Protein AF-A0A498M2N7-F1 (afdb_monomer_lite)

Structure (mmCIF, N/CA/C/O backbone):
data_AF-A0A498M2N7-F1
#
_entry.id   AF-A0A498M2N7-F1
#
loop_
_atom_site.group_PDB
_atom_site.id
_atom_site.type_symbol
_atom_site.label_atom_id
_atom_site.label_alt_id
_atom_site.label_comp_id
_atom_site.label_asym_id
_atom_site.label_entity_id
_atom_site.label_seq_id
_atom_site.pdbx_PDB_ins_code
_atom_site.Cartn_x
_atom_site.Cartn_y
_atom_site.Cartn_z
_atom_site.occupancy
_atom_site.B_iso_or_equiv
_atom_site.auth_seq_id
_atom_site.auth_comp_id
_atom_site.auth_asym_id
_atom_site.auth_atom_id
_atom_site.pdbx_PDB_model_num
ATOM 1 N N . MET A 1 1 ? -0.939 6.362 35.221 1.00 37.38 1 MET A N 1
ATOM 2 C CA . MET A 1 1 ? -0.468 6.454 33.827 1.00 37.38 1 MET A CA 1
ATOM 3 C C . MET A 1 1 ? -0.743 5.085 33.257 1.00 37.38 1 MET A C 1
ATOM 5 O O . MET A 1 1 ? 0.033 4.169 33.475 1.00 37.38 1 MET A O 1
ATOM 9 N N . GLU A 1 2 ? -1.973 4.910 32.787 1.00 35.66 2 GLU A N 1
ATOM 10 C CA . GLU A 1 2 ? -2.476 3.630 32.299 1.00 35.66 2 GLU A CA 1
ATOM 11 C C . GLU A 1 2 ? -2.067 3.561 30.831 1.00 35.66 2 GLU A C 1
ATOM 13 O O . GLU A 1 2 ? -2.635 4.247 29.984 1.00 35.66 2 GLU A O 1
ATOM 18 N N . GLU A 1 3 ? -0.974 2.852 30.568 1.00 33.69 3 GLU A N 1
ATOM 19 C CA . GLU A 1 3 ? -0.505 2.564 29.217 1.00 33.69 3 GLU A CA 1
ATOM 20 C C . GLU A 1 3 ? -1.509 1.583 28.605 1.00 33.69 3 GLU A C 1
ATOM 22 O O . GLU A 1 3 ? -1.554 0.400 28.945 1.00 33.69 3 GLU A O 1
ATOM 27 N N . LEU A 1 4 ? -2.393 2.112 27.765 1.00 43.94 4 LEU A N 1
ATOM 28 C CA . LEU A 1 4 ? -3.366 1.338 27.014 1.00 43.94 4 LEU A CA 1
ATOM 29 C C . LEU A 1 4 ? -2.604 0.576 25.920 1.00 43.94 4 LEU A C 1
ATOM 31 O O . LEU A 1 4 ? -2.336 1.104 24.841 1.00 43.94 4 LEU A O 1
ATOM 35 N N . GLU A 1 5 ? -2.196 -0.655 26.221 1.00 41.41 5 GLU A N 1
ATOM 36 C CA . GLU A 1 5 ? -1.528 -1.538 25.268 1.00 41.41 5 GLU A CA 1
ATOM 37 C C . GLU A 1 5 ? -2.480 -1.861 24.100 1.00 41.41 5 GLU A C 1
ATOM 39 O O . GLU A 1 5 ? -3.341 -2.736 24.167 1.00 41.41 5 GLU A O 1
ATOM 44 N N . HIS A 1 6 ? -2.350 -1.112 23.005 1.00 45.47 6 HIS A N 1
ATOM 45 C CA . HIS A 1 6 ? -3.062 -1.318 21.739 1.00 45.47 6 HIS A CA 1
ATOM 46 C C . HIS A 1 6 ? -2.161 -1.951 20.681 1.00 45.47 6 HIS A C 1
ATOM 48 O O . HIS A 1 6 ? -2.128 -1.537 19.524 1.00 45.47 6 HIS A O 1
ATOM 54 N N . THR A 1 7 ? -1.436 -3.001 21.062 1.00 43.94 7 THR A N 1
ATOM 55 C CA . THR A 1 7 ? -0.810 -3.881 20.074 1.00 43.94 7 THR A CA 1
ATOM 56 C C . THR A 1 7 ? -1.515 -5.224 20.120 1.00 43.94 7 THR A C 1
ATOM 58 O O . THR A 1 7 ? -1.268 -6.050 20.988 1.00 43.94 7 THR A O 1
ATOM 61 N N . CYS A 1 8 ? -2.446 -5.440 19.188 1.00 45.53 8 CYS A N 1
ATOM 62 C CA . CYS A 1 8 ? -2.855 -6.796 18.854 1.00 45.53 8 CYS A CA 1
ATOM 63 C C . CYS A 1 8 ? -1.643 -7.450 18.172 1.00 45.53 8 CYS A C 1
AT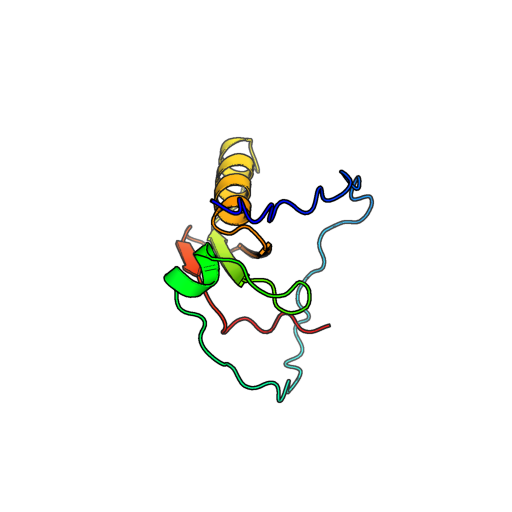OM 65 O O . CYS A 1 8 ? -1.246 -6.983 17.098 1.00 45.53 8 CYS A O 1
ATOM 67 N N . PRO A 1 9 ? -1.010 -8.482 18.758 1.00 45.25 9 PRO A N 1
ATOM 68 C CA . PRO A 1 9 ? 0.019 -9.219 18.057 1.00 45.25 9 PRO A CA 1
ATOM 69 C C . PRO A 1 9 ? -0.712 -10.059 17.016 1.00 45.25 9 PRO A C 1
ATOM 71 O O . PRO A 1 9 ? -1.187 -11.155 17.308 1.00 45.25 9 PRO A O 1
ATOM 74 N N . LEU A 1 10 ? -0.866 -9.521 15.805 1.00 52.78 10 LEU A N 1
ATOM 75 C CA . LEU A 1 10 ? -1.391 -10.312 14.704 1.00 52.78 10 LEU A CA 1
ATOM 76 C C . LEU A 1 10 ? -0.449 -11.515 14.535 1.00 52.78 10 LEU A C 1
ATOM 78 O O . LEU A 1 10 ? 0.754 -11.311 14.322 1.00 52.78 10 LEU A O 1
ATOM 82 N N . PRO A 1 11 ? -0.944 -12.762 14.655 1.00 47.03 11 PRO A N 1
ATOM 83 C CA . PRO A 1 11 ? -0.132 -13.927 14.359 1.00 47.03 11 PRO A CA 1
ATOM 84 C C . PRO A 1 11 ? 0.373 -13.754 12.934 1.00 47.03 11 PRO A C 1
ATOM 86 O O . PRO A 1 11 ? -0.393 -13.383 12.038 1.00 47.03 11 PRO A O 1
ATOM 89 N N . ARG A 1 12 ? 1.680 -13.958 12.737 1.00 53.97 12 ARG A N 1
ATOM 90 C CA . ARG A 1 12 ? 2.337 -13.855 11.432 1.00 53.97 12 ARG A CA 1
ATOM 91 C C . ARG A 1 12 ? 1.811 -14.985 10.552 1.00 53.97 12 ARG A C 1
ATOM 93 O O . ARG A 1 12 ? 2.428 -16.033 10.412 1.00 53.97 12 ARG A O 1
ATOM 100 N N . THR A 1 13 ? 0.612 -14.771 10.037 1.00 62.59 13 THR A N 1
ATOM 101 C CA . THR A 1 13 ? -0.130 -15.710 9.221 1.00 62.59 13 THR A CA 1
ATOM 102 C C . THR A 1 13 ? 0.553 -15.667 7.874 1.00 62.59 13 THR A C 1
ATOM 104 O O . THR A 1 13 ? 0.549 -14.644 7.189 1.00 62.59 13 THR A O 1
ATOM 107 N N . THR A 1 14 ? 1.249 -16.742 7.533 1.00 77.62 14 THR A N 1
ATOM 108 C CA . THR A 1 14 ? 1.750 -16.932 6.179 1.00 77.62 14 THR A CA 1
ATOM 109 C C . THR A 1 14 ? 0.548 -16.965 5.248 1.00 77.62 14 THR A C 1
ATOM 111 O O . THR A 1 14 ? -0.250 -17.898 5.312 1.00 77.62 14 THR A O 1
ATOM 114 N N . LEU A 1 15 ? 0.406 -15.929 4.422 1.00 85.62 15 LEU A N 1
ATOM 115 C CA . LEU A 1 15 ? -0.562 -15.909 3.334 1.00 85.62 15 LEU A CA 1
ATOM 116 C C . LEU A 1 15 ? -0.160 -16.998 2.332 1.00 85.62 15 LEU A C 1
ATOM 118 O O . LEU A 1 15 ? 0.978 -17.013 1.864 1.00 85.62 15 LEU A O 1
ATOM 122 N N . ILE A 1 16 ? -1.075 -17.927 2.063 1.00 90.44 16 ILE A N 1
ATOM 123 C CA . ILE A 1 16 ? -0.872 -19.045 1.124 1.00 90.44 16 ILE A CA 1
ATOM 124 C C . ILE A 1 16 ? -1.584 -18.822 -0.212 1.00 90.44 16 ILE A C 1
ATOM 126 O O . ILE A 1 16 ? -1.294 -19.507 -1.188 1.00 90.44 16 ILE A O 1
ATOM 130 N N . GLU A 1 17 ? -2.507 -17.865 -0.247 1.00 91.94 17 GLU A N 1
ATOM 131 C CA . GLU A 1 17 ? -3.326 -17.526 -1.403 1.00 91.94 17 GLU A CA 1
ATOM 132 C C . GLU A 1 17 ? -2.916 -16.166 -1.991 1.00 91.94 17 GLU A C 1
ATOM 134 O O . GLU A 1 17 ? -2.400 -15.307 -1.264 1.00 91.94 17 GLU A O 1
ATOM 139 N N . PRO A 1 18 ? -3.092 -15.965 -3.311 1.00 91.50 18 PRO A N 1
ATOM 140 C CA . PRO A 1 18 ? -2.852 -14.671 -3.937 1.00 91.50 18 PRO A CA 1
ATOM 141 C C . PRO A 1 18 ? -3.837 -13.614 -3.419 1.00 91.50 18 PRO A C 1
ATOM 143 O O . PRO A 1 18 ? -4.911 -13.932 -2.912 1.00 91.50 18 PRO A O 1
ATOM 146 N N . ALA A 1 19 ? -3.483 -12.339 -3.586 1.00 90.06 19 ALA A N 1
ATOM 147 C CA . ALA A 1 19 ? -4.405 -11.247 -3.300 1.00 90.06 19 ALA A CA 1
ATOM 148 C C . ALA A 1 19 ? -5.639 -11.326 -4.213 1.00 90.06 19 ALA A C 1
ATOM 150 O O . ALA A 1 19 ? -5.528 -11.620 -5.405 1.00 90.06 19 ALA A O 1
ATOM 151 N N . ILE A 1 20 ? -6.806 -11.045 -3.638 1.00 90.94 20 ILE A N 1
ATOM 152 C CA . ILE A 1 20 ? -8.079 -11.023 -4.359 1.00 90.94 20 ILE A CA 1
ATOM 153 C C . ILE A 1 20 ? -8.094 -9.819 -5.309 1.00 90.94 20 ILE A C 1
ATOM 155 O O . ILE A 1 20 ? -7.695 -8.717 -4.930 1.00 90.94 20 ILE A O 1
ATOM 159 N N . PHE A 1 21 ? -8.572 -10.033 -6.535 1.00 88.31 21 PHE A N 1
ATOM 160 C CA . PHE A 1 21 ? -8.848 -8.960 -7.487 1.00 88.31 21 PHE A CA 1
ATOM 161 C C . PHE A 1 21 ? -10.270 -8.433 -7.299 1.00 88.31 21 PHE A C 1
ATOM 163 O O . PHE A 1 21 ? -11.204 -9.210 -7.101 1.00 88.31 21 PHE A O 1
ATOM 170 N N . THR A 1 22 ? -10.439 -7.116 -7.403 1.00 83.25 22 THR A N 1
ATOM 171 C CA . THR A 1 22 ? -11.764 -6.490 -7.419 1.00 83.25 22 THR A CA 1
ATOM 172 C C . THR A 1 22 ? -12.527 -6.930 -8.676 1.00 83.25 22 THR A C 1
ATOM 174 O O . THR A 1 22 ? -11.971 -6.827 -9.771 1.00 83.25 22 THR A O 1
ATOM 177 N N . PRO A 1 23 ? -13.775 -7.421 -8.564 1.00 80.06 23 PRO A N 1
ATOM 178 C CA . PRO A 1 23 ? -14.564 -7.819 -9.724 1.00 80.06 23 PRO A CA 1
ATOM 179 C C . PRO A 1 23 ? -15.022 -6.605 -10.549 1.00 80.06 23 PRO A C 1
ATOM 181 O O . PRO A 1 23 ? -15.286 -5.534 -10.012 1.00 80.06 23 PRO A O 1
ATOM 184 N N . GLU A 1 24 ? -15.196 -6.807 -11.858 1.00 66.38 24 GLU A N 1
ATOM 185 C CA . GLU A 1 24 ? -15.682 -5.805 -12.832 1.00 66.38 24 GLU A CA 1
ATOM 186 C C . GLU A 1 24 ? -17.130 -5.339 -12.563 1.00 66.38 24 GLU A C 1
ATOM 188 O O . GLU A 1 24 ? -17.620 -4.368 -13.138 1.00 66.38 24 GLU A O 1
ATOM 193 N N . THR A 1 25 ? -17.863 -6.062 -11.717 1.00 59.69 25 THR A N 1
ATOM 194 C CA . THR A 1 25 ? -19.264 -5.781 -11.413 1.00 59.69 25 THR A CA 1
ATOM 195 C C . THR A 1 25 ? -19.370 -4.750 -10.301 1.00 59.69 25 THR A C 1
ATOM 197 O O . THR A 1 25 ? -18.992 -5.023 -9.162 1.00 59.69 25 THR A O 1
ATOM 200 N N . SER A 1 26 ? -19.971 -3.597 -10.601 1.00 62.50 26 SER A N 1
ATOM 201 C CA . SER A 1 26 ? -20.441 -2.666 -9.579 1.00 62.50 26 SER A CA 1
ATOM 202 C C . SER A 1 26 ? -21.512 -3.355 -8.730 1.00 62.50 26 SER A C 1
ATOM 204 O O . SER A 1 26 ? -22.672 -3.449 -9.136 1.00 62.50 26 SER A O 1
ATOM 206 N N . CYS A 1 27 ? -21.138 -3.868 -7.562 1.00 51.41 27 CYS 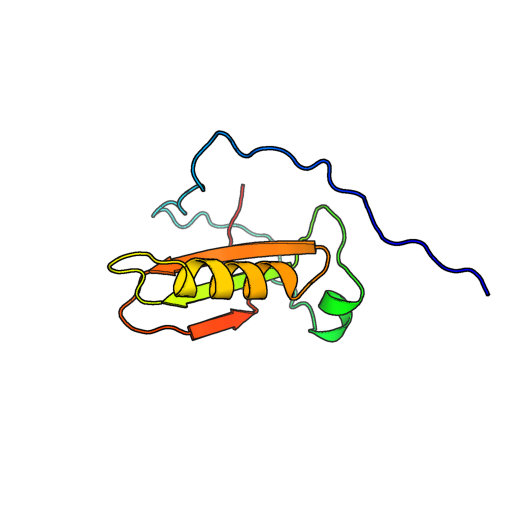A N 1
ATOM 207 C CA . CYS A 1 27 ? -22.123 -4.172 -6.540 1.00 51.41 27 CYS A CA 1
ATOM 208 C C . CYS A 1 27 ? -22.600 -2.837 -5.956 1.00 51.41 27 CYS A C 1
ATOM 210 O O . CYS A 1 27 ? -21.800 -1.978 -5.589 1.00 51.41 27 CYS A O 1
ATOM 212 N N . GLU A 1 28 ? -23.913 -2.626 -5.921 1.00 52.50 28 GLU A N 1
ATOM 213 C CA . GLU A 1 28 ? -24.522 -1.467 -5.268 1.00 52.50 28 GLU A CA 1
ATOM 214 C C . GLU A 1 28 ? -24.450 -1.663 -3.749 1.00 52.50 28 GLU A C 1
ATOM 216 O O . GLU A 1 28 ? -25.438 -1.930 -3.065 1.00 52.50 28 GLU A O 1
ATOM 221 N N . CYS A 1 29 ? -23.238 -1.581 -3.216 1.00 54.34 29 CYS A N 1
ATOM 222 C CA . CYS A 1 29 ? -22.987 -1.553 -1.794 1.00 54.34 29 CYS A CA 1
ATOM 223 C C . CYS A 1 29 ? -23.612 -0.285 -1.203 1.00 54.34 29 CYS A C 1
ATOM 225 O O . CYS A 1 29 ? -23.235 0.842 -1.526 1.00 54.34 29 CYS A O 1
ATOM 227 N N . ARG A 1 30 ? -24.617 -0.468 -0.345 1.00 55.59 30 ARG A N 1
ATOM 228 C CA . ARG A 1 30 ? -25.389 0.616 0.285 1.00 55.59 30 ARG A CA 1
ATOM 229 C C . ARG A 1 30 ? -24.751 1.123 1.585 1.00 55.59 30 ARG A C 1
ATOM 231 O O . ARG A 1 30 ? -25.383 1.897 2.307 1.00 55.59 30 ARG A O 1
ATOM 238 N N . ALA A 1 31 ? -23.547 0.654 1.916 1.00 61.59 31 ALA A N 1
ATOM 239 C CA . ALA A 1 31 ? -22.829 1.072 3.108 1.00 61.59 31 ALA A CA 1
ATOM 240 C C . ALA A 1 31 ? -22.523 2.583 3.034 1.00 61.59 31 ALA A C 1
ATOM 242 O O . ALA A 1 31 ? -22.029 3.062 2.011 1.00 61.59 31 ALA A O 1
ATOM 243 N N . PRO A 1 32 ? -22.831 3.368 4.081 1.00 64.56 32 PRO A N 1
ATOM 244 C CA . PRO A 1 32 ? -22.504 4.787 4.095 1.00 64.56 32 PRO A CA 1
ATOM 245 C C . PRO A 1 32 ? -20.985 5.000 4.000 1.00 64.56 32 PRO A C 1
ATOM 247 O O . PRO A 1 32 ? -20.245 4.531 4.863 1.00 64.56 32 PRO A O 1
ATOM 250 N N . HIS A 1 33 ? -20.529 5.747 2.990 1.00 67.12 33 HIS A N 1
ATOM 251 C CA . HIS A 1 33 ? -19.147 6.236 2.890 1.00 67.12 33 HIS A CA 1
ATOM 252 C C . HIS A 1 33 ? -18.906 7.352 3.912 1.00 67.12 33 HIS A C 1
ATOM 254 O O . HIS A 1 33 ? -18.947 8.549 3.602 1.00 67.12 33 HIS A O 1
ATOM 260 N N . GLU A 1 34 ? -18.722 6.966 5.169 1.00 73.56 34 GLU A N 1
ATOM 261 C CA . GLU A 1 34 ? -18.342 7.890 6.224 1.00 73.56 34 GLU A CA 1
ATOM 262 C C . GLU A 1 34 ? -16.822 8.083 6.212 1.00 73.56 34 GLU A C 1
ATOM 264 O O . GLU A 1 34 ? -16.044 7.201 6.577 1.00 73.56 34 GLU A O 1
ATOM 269 N N . LYS A 1 35 ? -16.403 9.290 5.824 1.00 70.69 35 LYS A N 1
ATOM 270 C CA . LYS A 1 35 ? -14.989 9.656 5.742 1.00 70.69 35 LYS A CA 1
ATOM 271 C C . LYS A 1 35 ? -14.311 9.555 7.110 1.00 70.69 35 LYS A C 1
ATOM 273 O O . LYS A 1 35 ? -14.668 10.280 8.036 1.00 70.69 35 LYS A O 1
ATOM 278 N N . LEU A 1 36 ? -13.264 8.738 7.192 1.00 78.88 36 LEU A N 1
ATOM 279 C CA . LEU A 1 36 ? -12.327 8.733 8.314 1.00 78.88 36 LEU A CA 1
ATOM 280 C C . LEU A 1 36 ? -11.327 9.886 8.180 1.00 78.88 36 LEU A C 1
ATOM 282 O O . LEU A 1 36 ? -10.740 10.099 7.117 1.00 78.88 36 LEU A O 1
ATOM 286 N N . THR A 1 37 ? -11.101 10.624 9.265 1.00 85.31 37 THR A N 1
ATOM 287 C CA . THR A 1 37 ? -10.014 11.612 9.308 1.00 85.31 37 THR A CA 1
ATOM 288 C C . THR A 1 37 ? -8.664 10.923 9.504 1.00 85.31 37 THR A C 1
ATOM 290 O O . THR A 1 37 ? -8.574 9.839 10.083 1.00 85.31 37 THR A O 1
ATOM 293 N N . VAL A 1 38 ? -7.582 11.573 9.062 1.00 83.75 38 VAL A N 1
ATOM 294 C CA . VAL A 1 38 ? -6.217 11.048 9.235 1.00 83.75 38 VAL A CA 1
ATOM 295 C C . VAL A 1 38 ? -5.872 10.862 10.713 1.00 83.75 38 VAL A C 1
ATOM 297 O O . VAL A 1 38 ? -5.202 9.895 11.059 1.00 83.75 38 VAL A O 1
ATOM 300 N N . GLU A 1 39 ? -6.333 11.750 11.596 1.00 86.81 39 GLU A N 1
ATOM 301 C CA . GLU A 1 39 ? -6.065 11.616 13.031 1.00 86.81 39 GLU A CA 1
ATOM 302 C C . GLU A 1 39 ? -6.770 10.398 13.627 1.00 86.81 39 GLU A C 1
ATOM 304 O O . GLU A 1 39 ? -6.124 9.592 14.290 1.00 86.81 39 GLU A O 1
ATOM 309 N N . GLN A 1 40 ? -8.050 10.189 13.305 1.00 85.19 40 GLN A N 1
ATOM 310 C CA . GLN A 1 40 ? -8.777 8.983 13.719 1.00 85.19 40 GLN A CA 1
ATOM 311 C C . GLN A 1 40 ? -8.114 7.709 13.183 1.00 85.19 40 GLN A C 1
ATOM 313 O O . GLN A 1 40 ? -7.949 6.740 13.918 1.00 85.19 40 GLN A O 1
ATOM 318 N N . ALA A 1 41 ? -7.661 7.724 11.928 1.00 85.94 41 ALA A N 1
ATOM 319 C CA . ALA A 1 41 ? -6.945 6.602 11.330 1.00 85.94 41 ALA A CA 1
ATOM 320 C C . ALA A 1 41 ? -5.625 6.284 12.063 1.00 85.94 41 ALA A C 1
ATOM 322 O O . ALA A 1 41 ? -5.258 5.115 12.189 1.00 85.94 41 ALA A O 1
ATOM 323 N N . ARG A 1 42 ? -4.922 7.304 12.581 1.00 86.31 42 ARG A N 1
ATOM 324 C CA . ARG A 1 42 ? -3.694 7.133 13.381 1.00 86.31 42 ARG A CA 1
ATOM 325 C C . ARG A 1 42 ? -3.961 6.588 14.781 1.00 86.31 42 ARG A C 1
ATOM 327 O O . ARG A 1 42 ? -3.136 5.824 15.271 1.00 86.31 42 ARG A O 1
ATOM 334 N N . LEU A 1 43 ? -5.079 6.966 15.405 1.00 87.94 43 LEU A N 1
ATOM 335 C CA . LEU A 1 43 ? -5.490 6.441 16.716 1.00 87.94 43 LEU A CA 1
ATOM 336 C C . LEU A 1 43 ? -5.862 4.953 16.653 1.00 87.94 43 LEU A C 1
ATOM 338 O O . LEU A 1 43 ? -5.753 4.247 17.652 1.00 87.94 43 LEU A O 1
ATOM 342 N N . GLY A 1 44 ? -6.238 4.478 15.467 1.00 82.25 44 GLY A N 1
ATOM 343 C CA . GLY A 1 44 ? -6.606 3.098 15.204 1.00 82.25 44 GLY A CA 1
ATOM 344 C C . GLY A 1 44 ? -8.107 2.937 15.034 1.00 82.25 44 GLY A C 1
ATOM 345 O O . GLY A 1 44 ? -8.913 3.589 15.697 1.00 82.25 44 GLY A O 1
ATOM 346 N N . THR A 1 45 ? -8.480 2.077 14.093 1.00 86.19 45 THR A N 1
ATOM 347 C CA . THR A 1 45 ? -9.874 1.797 13.758 1.00 86.19 45 THR A CA 1
ATOM 348 C C . THR A 1 45 ? -10.287 0.410 14.252 1.00 86.19 45 THR A C 1
ATOM 350 O O . THR A 1 45 ? -9.428 -0.474 14.371 1.00 86.19 45 THR A O 1
ATOM 353 N N . PRO A 1 46 ? -11.588 0.188 14.521 1.00 86.50 46 PRO A N 1
ATOM 354 C CA . PRO A 1 46 ? -12.126 -1.131 14.853 1.00 86.50 46 PRO A CA 1
ATOM 355 C C . PRO A 1 46 ? -11.705 -2.211 13.848 1.00 86.50 46 PRO A C 1
ATOM 357 O O . PRO A 1 46 ? -11.512 -1.920 12.667 1.00 86.50 46 PRO A O 1
ATOM 360 N N . VAL A 1 47 ? -11.569 -3.459 14.306 1.00 83.38 47 VAL A N 1
ATOM 361 C CA . VAL A 1 47 ? -11.068 -4.591 13.496 1.00 83.38 47 VAL A CA 1
ATOM 362 C C . VAL A 1 47 ? -11.915 -4.827 12.239 1.00 83.38 47 VAL A C 1
ATOM 364 O O . VAL A 1 47 ? -11.379 -5.160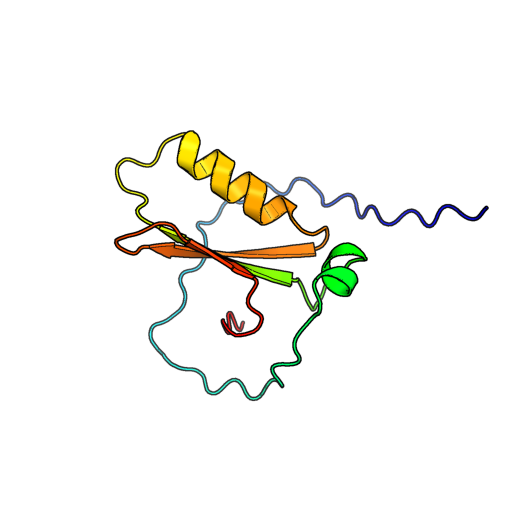 11.187 1.00 83.38 47 VAL A O 1
ATOM 367 N N . ASP A 1 48 ? -13.221 -4.598 12.331 1.00 83.12 48 ASP A N 1
ATOM 368 C CA . ASP A 1 48 ? -14.210 -4.707 11.256 1.00 83.12 48 ASP A CA 1
ATOM 369 C C . ASP A 1 48 ? -14.196 -3.524 10.272 1.00 83.12 48 ASP A C 1
ATOM 371 O O . ASP A 1 48 ? -14.800 -3.603 9.203 1.00 83.12 48 ASP A O 1
ATOM 375 N N . ARG A 1 49 ? -13.471 -2.443 10.587 1.00 84.12 49 ARG A N 1
ATOM 376 C CA . ARG A 1 49 ? -13.369 -1.239 9.754 1.00 84.12 49 ARG A CA 1
ATOM 377 C C . ARG A 1 49 ? -11.909 -0.805 9.571 1.00 84.12 49 ARG A C 1
ATOM 379 O O . ARG A 1 49 ? -11.496 0.226 10.108 1.00 84.12 49 ARG A O 1
ATOM 386 N N . PRO A 1 50 ? -11.092 -1.565 8.823 1.00 87.69 50 PRO A N 1
ATOM 387 C CA . PRO A 1 50 ? -9.722 -1.162 8.523 1.00 87.69 50 PRO A CA 1
ATOM 388 C C . PRO A 1 50 ? -9.681 0.112 7.671 1.00 87.69 50 PRO A C 1
ATOM 390 O O . PRO A 1 50 ? -10.540 0.341 6.818 1.00 87.69 50 PRO A O 1
ATOM 393 N N . VAL A 1 51 ? -8.637 0.920 7.854 1.00 88.88 51 VAL A N 1
ATOM 394 C CA . VAL A 1 51 ? -8.372 2.089 7.009 1.00 88.88 51 VAL A CA 1
ATOM 395 C C . VAL A 1 51 ? -8.015 1.615 5.604 1.00 88.88 51 VAL A C 1
ATOM 397 O O . VAL A 1 51 ? -7.020 0.915 5.413 1.00 88.88 51 VAL A O 1
ATOM 400 N N . ARG A 1 52 ? -8.811 2.003 4.609 1.00 88.44 52 ARG A N 1
ATOM 401 C CA . ARG A 1 52 ? -8.576 1.645 3.207 1.00 88.44 52 ARG A CA 1
ATOM 402 C C . ARG A 1 52 ? -7.552 2.594 2.578 1.00 88.44 52 ARG A C 1
ATOM 404 O O . ARG A 1 52 ? -7.693 3.816 2.604 1.00 88.44 52 ARG A O 1
ATOM 411 N N . ILE A 1 53 ? -6.482 2.019 2.039 1.00 89.56 53 ILE A N 1
ATOM 412 C CA . ILE A 1 53 ? -5.379 2.733 1.392 1.00 89.56 53 ILE A CA 1
ATOM 413 C C . ILE A 1 53 ? -5.320 2.269 -0.055 1.00 89.56 53 ILE A C 1
ATOM 415 O O . ILE A 1 53 ? -5.229 1.070 -0.299 1.00 89.56 53 ILE A O 1
ATOM 419 N N . TYR A 1 54 ? -5.341 3.201 -1.001 1.00 89.12 54 TYR A N 1
ATOM 420 C CA . TYR A 1 54 ? -5.200 2.916 -2.422 1.00 89.12 54 TYR A CA 1
ATOM 421 C C . TYR A 1 54 ? -3.818 3.362 -2.904 1.00 89.12 54 TYR A C 1
ATOM 423 O O . TYR A 1 54 ? -3.477 4.543 -2.839 1.00 89.12 54 TYR A O 1
ATOM 431 N N . ALA A 1 55 ? -3.008 2.411 -3.358 1.00 89.00 55 ALA A N 1
ATOM 432 C CA . ALA A 1 55 ? -1.711 2.666 -3.968 1.00 89.00 55 ALA A CA 1
ATOM 433 C C . ALA A 1 55 ? -1.791 2.340 -5.457 1.00 89.00 55 ALA A C 1
ATOM 435 O O . ALA A 1 55 ? -1.966 1.186 -5.831 1.00 89.00 55 ALA A O 1
ATOM 436 N N . ASP A 1 56 ? -1.658 3.353 -6.294 1.00 86.19 56 ASP A N 1
ATOM 437 C CA . ASP A 1 56 ? -1.648 3.209 -7.740 1.00 86.19 56 ASP A CA 1
ATOM 438 C C . ASP A 1 56 ? -0.224 3.227 -8.281 1.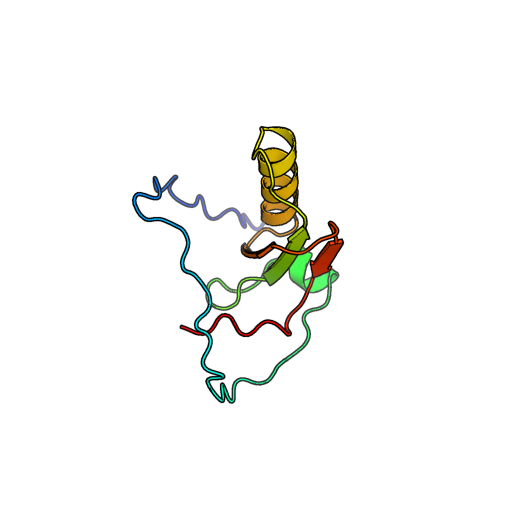00 86.19 56 ASP A C 1
ATOM 440 O O . ASP A 1 56 ? 0.611 3.940 -7.721 1.00 86.19 56 ASP A O 1
ATOM 444 N N . GLY A 1 57 ? 0.055 2.518 -9.374 1.00 84.19 57 GLY A N 1
ATOM 445 C CA . GLY A 1 57 ? 1.280 2.715 -10.145 1.00 84.19 57 GLY A CA 1
ATOM 446 C C . GLY A 1 57 ? 1.620 1.668 -11.193 1.00 84.19 57 GLY A C 1
ATOM 447 O O . GLY A 1 57 ? 0.968 0.635 -11.319 1.00 84.19 57 GLY A O 1
ATOM 448 N N . ILE A 1 58 ? 2.702 1.942 -11.930 1.00 83.88 58 ILE A N 1
ATOM 449 C CA . ILE A 1 58 ? 3.287 0.973 -12.855 1.00 83.88 58 ILE A CA 1
ATOM 450 C C . ILE A 1 58 ? 4.107 -0.013 -12.032 1.00 83.88 58 ILE A C 1
ATOM 452 O O . ILE A 1 58 ? 5.115 0.354 -11.429 1.00 83.88 58 ILE A O 1
ATOM 456 N N . PHE A 1 59 ? 3.698 -1.277 -12.054 1.00 86.25 59 PHE A N 1
ATOM 457 C CA . PHE A 1 59 ? 4.412 -2.382 -11.412 1.00 86.25 59 PHE A CA 1
ATOM 458 C C . PHE A 1 59 ? 5.121 -3.292 -12.428 1.00 86.25 59 PHE A C 1
ATOM 460 O O . PHE A 1 59 ? 5.296 -4.485 -12.174 1.00 86.25 59 PHE A O 1
ATOM 467 N N . ASP A 1 60 ? 5.540 -2.735 -13.570 1.00 81.94 60 ASP A N 1
ATOM 468 C CA . ASP A 1 60 ? 6.363 -3.445 -14.554 1.00 81.94 60 ASP A CA 1
ATOM 469 C C . ASP A 1 60 ? 7.726 -3.819 -13.951 1.00 81.94 60 ASP A C 1
ATOM 471 O O . ASP A 1 60 ? 8.271 -3.100 -13.110 1.00 81.94 60 ASP A O 1
ATOM 475 N N . LEU A 1 61 ? 8.249 -4.984 -14.339 1.00 88.62 61 LEU A N 1
ATOM 476 C CA . LEU A 1 61 ? 9.464 -5.586 -13.778 1.00 88.62 61 LEU A CA 1
ATOM 477 C C . LEU A 1 61 ? 9.510 -5.527 -12.240 1.00 88.62 61 LEU A C 1
ATOM 479 O O . LEU A 1 61 ? 10.476 -5.040 -11.648 1.00 88.62 61 LEU A O 1
ATOM 483 N N . PHE A 1 62 ? 8.452 -6.015 -11.585 1.00 88.69 62 PHE A N 1
ATOM 484 C CA . PHE A 1 62 ? 8.283 -5.921 -10.136 1.00 88.69 62 PHE A CA 1
ATOM 485 C C . PHE A 1 62 ? 9.551 -6.285 -9.343 1.00 88.69 62 PHE A C 1
ATOM 487 O O . PHE A 1 62 ? 10.027 -7.421 -9.358 1.00 88.69 62 PHE A O 1
ATOM 494 N N . HIS A 1 63 ? 10.078 -5.304 -8.609 1.00 92.31 63 HIS A N 1
ATOM 495 C CA . HIS A 1 63 ? 11.320 -5.418 -7.849 1.00 92.31 63 HIS A CA 1
ATOM 496 C C . HIS A 1 63 ? 11.168 -4.885 -6.418 1.00 92.31 63 HIS A C 1
ATOM 498 O O . HIS A 1 63 ? 10.142 -4.322 -6.031 1.00 92.31 63 HIS A O 1
ATOM 504 N N . SER A 1 64 ? 12.228 -5.005 -5.614 1.00 94.88 64 SER A N 1
ATOM 505 C CA . SER A 1 64 ? 12.221 -4.656 -4.184 1.00 94.88 64 SER A CA 1
ATOM 506 C C . SER A 1 64 ? 11.783 -3.217 -3.882 1.00 94.88 64 SER A C 1
ATOM 508 O O . SER A 1 64 ? 11.174 -2.977 -2.841 1.00 94.88 64 SER A O 1
ATOM 510 N N . GLY A 1 65 ? 12.036 -2.268 -4.790 1.00 91.81 65 GLY A N 1
ATOM 511 C CA . GLY A 1 65 ? 11.525 -0.895 -4.691 1.00 91.81 65 GLY A CA 1
ATOM 512 C C . GLY A 1 65 ? 9.997 -0.823 -4.555 1.00 91.81 65 GLY A C 1
ATOM 513 O O . GLY A 1 65 ? 9.501 -0.208 -3.613 1.00 91.81 65 GLY A O 1
ATOM 514 N N . HIS A 1 66 ? 9.258 -1.525 -5.421 1.00 91.69 66 HIS A N 1
ATOM 515 C CA . HIS A 1 66 ? 7.795 -1.580 -5.377 1.00 91.69 66 HIS A CA 1
ATOM 516 C C . HIS A 1 66 ? 7.299 -2.241 -4.091 1.00 91.69 66 HIS A C 1
ATOM 518 O O . HIS A 1 66 ? 6.460 -1.683 -3.387 1.00 91.69 66 HIS A O 1
ATOM 524 N N . ALA A 1 67 ? 7.883 -3.386 -3.727 1.00 92.88 67 ALA A N 1
ATOM 525 C CA . ALA A 1 67 ? 7.516 -4.102 -2.507 1.00 92.88 67 ALA A CA 1
ATOM 526 C C . ALA A 1 67 ? 7.692 -3.234 -1.248 1.00 92.88 67 ALA A C 1
ATOM 528 O O . ALA A 1 67 ? 6.837 -3.235 -0.364 1.00 92.88 67 ALA A O 1
ATOM 529 N N . ARG A 1 68 ? 8.777 -2.453 -1.171 1.00 93.69 68 ARG A N 1
ATOM 530 C CA . ARG A 1 68 ? 9.029 -1.544 -0.044 1.00 93.69 68 ARG A CA 1
ATOM 531 C C . ARG A 1 68 ? 8.052 -0.373 -0.006 1.00 93.69 68 ARG A C 1
ATOM 533 O O . ARG A 1 68 ? 7.621 -0.015 1.086 1.00 93.69 68 ARG A O 1
ATOM 540 N N . ALA A 1 69 ? 7.682 0.192 -1.153 1.00 90.69 69 ALA A N 1
ATOM 541 C CA . ALA A 1 69 ? 6.675 1.250 -1.217 1.00 90.69 69 ALA A CA 1
ATOM 542 C C . ALA A 1 69 ? 5.302 0.746 -0.732 1.00 90.69 69 ALA A C 1
ATOM 544 O O . ALA A 1 69 ? 4.671 1.379 0.114 1.00 90.69 69 ALA A O 1
ATOM 545 N N . LEU A 1 70 ? 4.881 -0.443 -1.178 1.00 92.94 70 LEU A N 1
ATOM 546 C CA . LEU A 1 70 ? 3.639 -1.077 -0.722 1.00 92.94 70 LEU A CA 1
ATOM 547 C C . LEU A 1 70 ? 3.690 -1.443 0.769 1.00 92.94 70 LEU A C 1
ATOM 549 O O . LEU A 1 70 ? 2.714 -1.248 1.490 1.00 92.94 70 LEU A O 1
ATOM 553 N N . MET A 1 71 ? 4.843 -1.904 1.266 1.00 93.94 71 MET A N 1
ATOM 554 C CA . MET A 1 71 ? 5.056 -2.149 2.695 1.00 93.94 71 MET A CA 1
ATOM 555 C C . MET A 1 71 ? 4.911 -0.861 3.517 1.00 93.94 71 MET A C 1
ATOM 557 O O . MET A 1 71 ? 4.274 -0.876 4.567 1.00 93.94 71 MET A O 1
ATOM 561 N N . GLN A 1 72 ? 5.483 0.254 3.054 1.00 93.19 72 GLN A N 1
ATOM 562 C CA . GLN A 1 72 ? 5.325 1.553 3.712 1.00 93.19 72 GLN A CA 1
ATOM 563 C C . GLN A 1 72 ? 3.860 1.985 3.729 1.00 93.19 72 GLN A C 1
ATOM 565 O O . GLN A 1 72 ? 3.371 2.374 4.785 1.00 93.19 72 GLN A O 1
ATOM 570 N N . ALA A 1 73 ? 3.151 1.845 2.605 1.00 90.75 73 ALA A N 1
ATOM 571 C CA . ALA A 1 73 ? 1.730 2.159 2.515 1.00 90.75 73 ALA A CA 1
ATOM 572 C C . ALA A 1 73 ? 0.899 1.324 3.503 1.00 90.75 73 ALA A C 1
ATOM 574 O O . ALA A 1 73 ? 0.144 1.886 4.290 1.00 90.75 73 ALA A O 1
ATOM 575 N N . LYS A 1 74 ? 1.093 -0.003 3.542 1.00 90.00 74 LYS A N 1
ATOM 576 C CA . LYS A 1 74 ? 0.392 -0.909 4.471 1.00 90.00 74 LYS A CA 1
ATOM 577 C C . LYS A 1 74 ? 0.624 -0.558 5.945 1.00 90.00 74 LYS A C 1
ATOM 579 O O . LYS A 1 74 ? -0.264 -0.786 6.757 1.00 90.00 74 LYS A O 1
ATOM 584 N N . ASN A 1 75 ? 1.786 0.004 6.277 1.00 91.62 75 ASN A N 1
ATOM 585 C CA . ASN A 1 75 ? 2.178 0.350 7.646 1.00 91.62 75 ASN A CA 1
ATOM 586 C C . ASN A 1 75 ? 1.858 1.804 8.042 1.00 91.62 75 ASN A C 1
ATOM 588 O O . ASN A 1 75 ? 2.254 2.231 9.125 1.00 91.62 75 ASN A O 1
ATOM 592 N N . LEU A 1 76 ? 1.172 2.585 7.196 1.00 88.81 76 LEU A N 1
ATOM 593 C CA . LEU A 1 76 ? 0.800 3.970 7.524 1.00 88.81 76 LEU A CA 1
ATOM 594 C C . LEU A 1 76 ? -0.154 4.072 8.721 1.00 88.81 76 LEU A C 1
ATOM 596 O O . LEU A 1 76 ? -0.123 5.075 9.438 1.00 88.81 76 LEU A O 1
ATOM 600 N N . PHE A 1 77 ? -0.989 3.051 8.924 1.00 90.25 77 PHE A N 1
ATOM 601 C CA . PHE A 1 77 ? -1.992 2.988 9.983 1.00 90.25 77 PHE A CA 1
ATOM 602 C C . PHE A 1 77 ? -1.952 1.621 10.678 1.00 90.25 77 PHE A C 1
ATOM 604 O O . PHE A 1 77 ? -1.625 0.625 10.032 1.00 90.25 77 PHE A O 1
ATOM 611 N N . PRO A 1 78 ? -2.300 1.550 11.976 1.00 89.00 78 PRO A N 1
ATOM 612 C CA . PRO A 1 78 ? -2.235 0.308 12.751 1.00 89.00 78 PRO A CA 1
ATOM 613 C C . PRO A 1 78 ? -3.206 -0.769 12.245 1.00 89.00 78 PRO A C 1
ATOM 615 O O . PRO A 1 78 ? -2.899 -1.955 12.324 1.00 89.00 78 PRO A O 1
ATOM 618 N N . ASN A 1 79 ? -4.352 -0.367 11.687 1.00 88.81 79 ASN A N 1
ATOM 619 C CA . ASN A 1 79 ? -5.321 -1.262 11.063 1.00 88.81 79 ASN A CA 1
ATOM 620 C C . ASN A 1 79 ? -5.612 -0.789 9.634 1.00 88.81 79 ASN A C 1
ATOM 622 O O . ASN A 1 79 ? -6.415 0.120 9.427 1.00 88.81 79 ASN A O 1
ATOM 626 N N . ALA A 1 80 ? -4.923 -1.370 8.651 1.00 89.62 80 ALA A N 1
ATOM 627 C CA . ALA A 1 80 ? -4.979 -0.931 7.260 1.00 89.62 80 ALA A CA 1
ATOM 628 C C . ALA A 1 80 ? -5.357 -2.064 6.303 1.00 89.62 80 ALA A C 1
ATOM 630 O O . ALA A 1 80 ? -4.882 -3.194 6.435 1.00 89.62 80 ALA A O 1
ATOM 631 N N . TYR A 1 81 ? -6.118 -1.739 5.262 1.00 90.81 81 TYR A N 1
ATOM 632 C CA . TYR A 1 81 ? -6.380 -2.582 4.101 1.00 90.81 81 TYR A CA 1
ATOM 633 C C . TYR A 1 81 ? -5.796 -1.898 2.859 1.00 90.81 81 TYR A C 1
ATOM 635 O O . TYR A 1 81 ? -6.185 -0.780 2.530 1.00 90.81 81 TYR A O 1
ATOM 643 N N . LEU A 1 82 ? -4.824 -2.541 2.206 1.00 91.06 82 LEU A N 1
ATOM 644 C CA . LEU A 1 82 ? -4.108 -1.972 1.061 1.00 91.06 82 LEU A CA 1
ATOM 645 C C . LEU A 1 82 ? -4.708 -2.514 -0.237 1.00 91.06 82 LEU A C 1
ATOM 647 O O . LEU A 1 82 ? -4.709 -3.723 -0.450 1.00 91.06 82 LEU A O 1
ATOM 651 N N . ILE A 1 83 ? -5.166 -1.606 -1.088 1.00 91.31 83 ILE A N 1
ATOM 652 C CA . ILE A 1 83 ? -5.675 -1.849 -2.436 1.00 91.31 83 ILE A CA 1
ATOM 653 C C . ILE A 1 83 ? -4.616 -1.330 -3.398 1.00 91.31 83 ILE A C 1
ATOM 655 O O . ILE A 1 83 ? -4.120 -0.215 -3.219 1.00 91.31 83 ILE A O 1
ATOM 659 N N . VAL A 1 84 ? -4.255 -2.134 -4.393 1.00 90.62 84 VAL A N 1
ATOM 660 C CA . VAL A 1 84 ? -3.224 -1.766 -5.364 1.00 90.62 84 VAL A CA 1
ATOM 661 C C . VAL A 1 84 ? -3.845 -1.667 -6.750 1.00 90.62 84 VAL A C 1
ATOM 663 O O . VAL A 1 84 ? -4.367 -2.655 -7.259 1.00 90.62 84 VAL 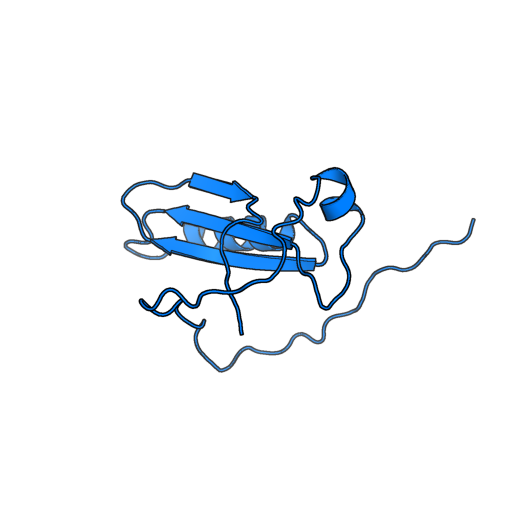A O 1
ATOM 666 N N . GLY A 1 85 ? -3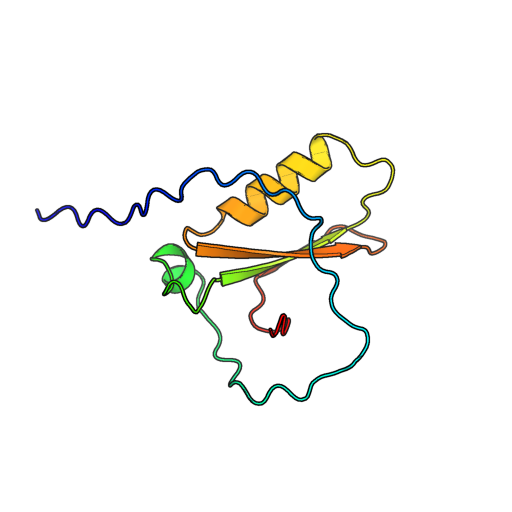.802 -0.470 -7.330 1.00 88.00 85 GLY A N 1
ATOM 667 C CA . GLY A 1 85 ? -4.164 -0.211 -8.719 1.00 88.00 85 GLY A CA 1
ATOM 668 C C . GLY A 1 85 ? -2.938 -0.309 -9.618 1.00 88.00 85 GLY A C 1
ATOM 669 O O . GLY A 1 85 ? -1.858 0.137 -9.240 1.00 88.00 85 GLY A O 1
ATOM 670 N N . GLY A 1 86 ? -3.086 -0.928 -10.786 1.00 80.44 86 GLY A N 1
ATOM 671 C CA . GLY A 1 86 ? -2.055 -0.920 -11.820 1.00 80.44 86 GLY A CA 1
ATOM 672 C C . GLY A 1 86 ? -2.436 0.045 -12.937 1.00 80.44 86 GLY A C 1
ATOM 673 O O . GLY A 1 86 ? -3.276 -0.316 -13.758 1.00 80.44 86 GLY A O 1
ATOM 674 N N . ILE A 1 87 ? -1.825 1.234 -12.981 1.00 73.25 87 ILE A N 1
ATOM 675 C CA . ILE A 1 87 ? -1.970 2.212 -14.080 1.00 73.25 87 ILE A CA 1
ATOM 676 C C . ILE A 1 87 ? -0.609 2.782 -14.507 1.00 73.25 87 ILE A C 1
ATOM 678 O O . ILE A 1 87 ? 0.411 2.534 -13.873 1.00 73.25 87 ILE A O 1
ATOM 682 N N . ASP A 1 88 ? -0.605 3.642 -15.528 1.00 62.25 88 ASP A N 1
ATOM 683 C CA . ASP A 1 88 ? 0.580 4.268 -16.132 1.00 62.25 88 ASP A CA 1
ATOM 684 C C . ASP A 1 88 ? 1.381 5.265 -15.241 1.00 62.25 88 ASP A C 1
ATOM 686 O O . ASP A 1 88 ? 2.413 5.772 -15.675 1.00 62.25 88 ASP A O 1
ATOM 690 N N . THR A 1 89 ? 0.976 5.588 -14.001 1.00 55.22 89 THR A N 1
ATOM 691 C CA . THR A 1 89 ? 1.738 6.482 -13.087 1.00 55.22 89 THR A CA 1
ATOM 692 C C . THR A 1 89 ? 1.490 6.179 -11.603 1.00 55.22 89 THR A C 1
ATOM 694 O O . THR A 1 89 ? 0.362 5.893 -11.214 1.00 55.22 89 THR A O 1
ATOM 697 N N . PHE A 1 90 ? 2.532 6.258 -10.756 1.00 60.75 90 PHE A N 1
ATOM 698 C CA . PHE A 1 90 ? 2.415 5.961 -9.318 1.00 60.75 90 PHE A CA 1
ATOM 699 C C . PHE A 1 90 ? 1.802 7.116 -8.518 1.00 60.75 90 PHE A C 1
ATOM 701 O O . PHE A 1 90 ? 2.359 8.213 -8.504 1.00 60.75 90 PHE A O 1
ATOM 708 N N . ASN A 1 91 ? 0.708 6.854 -7.798 1.00 64.06 91 ASN A N 1
ATOM 709 C CA . ASN A 1 91 ? 0.038 7.805 -6.908 1.00 64.06 91 ASN A CA 1
ATOM 710 C C . ASN A 1 91 ? -0.486 7.092 -5.652 1.00 64.06 91 ASN A C 1
ATOM 712 O O . ASN A 1 91 ? -1.091 6.030 -5.741 1.00 64.06 91 ASN A O 1
ATOM 716 N N . LEU A 1 92 ? -0.308 7.690 -4.471 1.00 59.81 92 LEU A N 1
ATOM 717 C CA . LEU A 1 92 ? -0.851 7.159 -3.217 1.00 59.81 92 LEU A CA 1
ATOM 718 C C . LEU A 1 92 ? -2.047 8.000 -2.769 1.00 59.81 92 LEU A C 1
ATOM 720 O O . LEU A 1 92 ? -1.908 9.198 -2.526 1.00 59.81 92 LEU A O 1
ATOM 724 N N . LEU A 1 93 ? -3.205 7.363 -2.613 1.00 60.88 93 LEU A N 1
ATOM 725 C CA . LEU A 1 93 ? -4.438 7.992 -2.158 1.00 60.88 93 LEU A CA 1
ATOM 726 C C . LEU A 1 93 ? -4.970 7.247 -0.930 1.00 60.88 93 LEU A C 1
ATOM 728 O O . LEU A 1 93 ? -5.219 6.045 -0.957 1.00 60.88 93 LEU A O 1
ATOM 732 N N . ILE A 1 94 ? -5.179 7.967 0.168 1.00 60.53 94 ILE A N 1
ATOM 733 C CA . ILE A 1 94 ? -5.955 7.444 1.298 1.00 60.53 94 ILE A CA 1
ATOM 734 C C . ILE A 1 94 ? -7.418 7.665 0.936 1.00 60.53 94 ILE A C 1
ATOM 736 O O . ILE A 1 94 ? -7.826 8.803 0.701 1.00 60.53 94 ILE A O 1
ATOM 740 N N . THR A 1 95 ? -8.200 6.596 0.840 1.00 56.91 95 THR A N 1
ATOM 741 C CA . THR A 1 95 ? -9.559 6.687 0.314 1.00 56.91 95 THR A CA 1
ATOM 742 C C . THR A 1 95 ? -10.497 5.753 1.051 1.00 56.91 95 THR A C 1
ATOM 744 O O . THR A 1 95 ? -10.256 4.558 1.155 1.00 56.91 95 THR A O 1
ATOM 747 N N . ASP A 1 96 ? -11.608 6.314 1.517 1.00 51.66 96 ASP A N 1
ATOM 748 C CA . ASP A 1 96 ? -12.780 5.553 1.958 1.00 51.66 96 ASP A CA 1
ATOM 749 C C . ASP A 1 96 ? -13.679 5.163 0.760 1.00 51.66 96 ASP A C 1
ATOM 751 O O . ASP A 1 96 ? -14.675 4.469 0.918 1.00 51.66 96 ASP A O 1
ATOM 755 N N . GLN A 1 97 ? -13.344 5.618 -0.459 1.00 43.50 97 GLN A N 1
ATOM 756 C CA . GLN A 1 97 ? -14.211 5.543 -1.642 1.00 43.50 97 GLN A CA 1
ATOM 757 C C . GLN A 1 97 ? -14.024 4.290 -2.499 1.00 43.50 97 GLN A C 1
ATOM 759 O O . GLN A 1 97 ? -14.850 4.043 -3.372 1.00 43.50 97 GLN A O 1
ATOM 764 N N . TYR A 1 98 ? -12.975 3.493 -2.279 1.00 45.97 98 TYR A N 1
ATOM 765 C CA . TYR A 1 98 ? -12.888 2.191 -2.936 1.00 45.97 98 TYR A CA 1
ATOM 766 C C . TYR A 1 98 ? -13.611 1.157 -2.079 1.00 45.97 98 TYR A C 1
ATOM 768 O O . TYR A 1 98 ? -13.112 0.695 -1.048 1.00 45.97 98 TYR A O 1
ATOM 776 N N . SER A 1 99 ? -14.829 0.835 -2.507 1.00 37.66 99 SER A N 1
ATOM 777 C CA . SER A 1 99 ? -15.589 -0.323 -2.052 1.00 37.66 99 SER A CA 1
ATOM 778 C C . SER A 1 99 ? -14.878 -1.603 -2.465 1.00 37.66 99 SER A C 1
ATOM 780 O O . SER A 1 99 ? -15.173 -2.195 -3.493 1.00 37.66 99 SER A O 1
ATOM 782 N N . VAL A 1 100 ? -13.918 -2.033 -1.652 1.00 35.59 100 VAL A N 1
ATOM 783 C CA . VAL A 1 100 ? -13.617 -3.458 -1.526 1.00 35.59 100 VAL A CA 1
ATOM 784 C C . VAL A 1 100 ? -14.644 -4.022 -0.553 1.00 35.59 100 VAL A C 1
ATOM 786 O O . VAL A 1 100 ? -14.464 -3.980 0.663 1.00 35.59 100 VAL A O 1
ATOM 789 N N . GLU A 1 101 ? -15.802 -4.408 -1.080 1.00 41.19 101 GLU A N 1
ATOM 790 C CA . GLU A 1 101 ? -16.774 -5.193 -0.323 1.00 41.19 101 GLU A CA 1
ATOM 791 C C . GLU A 1 101 ? -16.594 -6.682 -0.629 1.00 41.19 101 GLU A C 1
ATOM 793 O O . GLU A 1 101 ? -16.523 -7.065 -1.793 1.00 41.19 101 GLU A O 1
ATOM 798 N N . CYS A 1 102 ? -16.486 -7.433 0.474 1.00 33.66 102 CYS A N 1
ATOM 799 C CA . CYS A 1 102 ? -16.920 -8.808 0.745 1.00 33.66 102 CYS A CA 1
ATOM 800 C C . CYS A 1 102 ? -16.675 -9.909 -0.295 1.00 33.66 102 CYS A C 1
ATOM 802 O O . CYS A 1 102 ? -17.369 -9.939 -1.332 1.00 33.66 102 CYS A O 1
#

InterPro domains:
  IPR004821 Cytidyltransferase-like domain [PF01467] (54-85)
  IPR004821 Cytidyltransferase-like domain [TIGR00125] (52-85)
  IPR014729 Rossmann-like alpha/beta/alpha sandwich fold [G3DSA:3.40.50.620] (14-88)
  IPR045049 Choline-phosphate cytidylyltransferase Pcy1-like [PTHR10739] (31-85)

Secondary structure (DSSP, 8-state):
----------------SPPPPPPSS---------PPPHHHHHH---TTSPEEEEEEE--TT--HHHHHHHHHHHTSSSSEEEEEEE-SS-EEEE-S------

Foldseek 3Di:
DDPPPPDPPDPPDPDPDDDDDDDPDPDPPPDDLDDDDLVNQAVPDPLVDAFEKEWEEACPPPDPVVVVVQVCRQPSGSGYDYHYHYDHHIDIDRDSPDPPDD

pLDDT: mean 73.91, std 18.8, range [33.66, 94.88]

Radius of gyration: 15.35 Å; chains: 1; bounding box: 38×31×50 Å

Sequence (102 aa):
MEELEHTCPLPRTTLIEPAIFTPETSCECRAPHEKLTVEQARLGTPVDRPVRIYADGIFDLFHSGHARALMQAKNLFPNAYLIVGGIDTFNLLITDQYSVEC

Organism: Labeo rohita (NCBI:txid84645)